Protein AF-A0A9E4B4B7-F1 (afdb_monomer_lite)

Structure (mmCIF, N/CA/C/O backbone):
data_AF-A0A9E4B4B7-F1
#
_entry.id   AF-A0A9E4B4B7-F1
#
loop_
_atom_site.group_PDB
_atom_site.id
_atom_site.type_symbol
_atom_site.label_atom_id
_atom_site.label_alt_id
_atom_site.label_comp_id
_atom_site.label_asym_id
_atom_site.label_entity_id
_atom_site.label_seq_id
_atom_site.pdbx_PDB_ins_code
_atom_site.Cartn_x
_atom_site.Cartn_y
_atom_site.Cartn_z
_atom_site.occupancy
_atom_site.B_iso_or_equiv
_atom_site.auth_seq_id
_atom_site.auth_comp_id
_atom_site.auth_asym_id
_atom_site.auth_atom_id
_atom_site.pdbx_PDB_model_num
ATOM 1 N N . MET A 1 1 ? 2.970 -15.511 -3.722 1.00 68.12 1 MET A N 1
ATOM 2 C CA . MET A 1 1 ? 2.043 -15.218 -4.837 1.00 68.12 1 MET A CA 1
ATOM 3 C C . MET A 1 1 ? 0.905 -14.388 -4.256 1.00 68.12 1 MET A C 1
ATOM 5 O O . MET A 1 1 ? 0.585 -14.619 -3.098 1.00 68.12 1 MET A O 1
ATOM 9 N N . ILE A 1 2 ? 0.364 -13.405 -4.977 1.00 84.12 2 ILE A N 1
ATOM 10 C CA . ILE A 1 2 ? -0.860 -12.699 -4.561 1.00 84.12 2 ILE A CA 1
ATOM 11 C C . ILE A 1 2 ? -2.041 -13.426 -5.198 1.00 84.12 2 ILE A C 1
ATOM 13 O O . ILE A 1 2 ? -1.999 -13.703 -6.396 1.00 84.12 2 ILE A O 1
ATOM 17 N N . GLU A 1 3 ? -3.060 -13.739 -4.404 1.00 93.12 3 GLU A N 1
ATOM 18 C CA . GLU A 1 3 ? -4.244 -14.479 -4.843 1.00 93.12 3 GLU A CA 1
ATOM 19 C C . GLU A 1 3 ? -5.481 -13.581 -4.800 1.00 93.12 3 GLU A C 1
ATOM 21 O O . GLU A 1 3 ? -5.692 -12.823 -3.852 1.00 93.12 3 GLU A O 1
ATOM 26 N N . VAL A 1 4 ? -6.306 -13.650 -5.844 1.00 93.12 4 VAL A N 1
ATOM 27 C CA . VAL A 1 4 ? -7.541 -12.862 -5.929 1.00 93.12 4 VAL A CA 1
ATOM 28 C C . VAL A 1 4 ? -8.558 -13.393 -4.917 1.00 93.12 4 VAL A C 1
ATOM 30 O O . VAL A 1 4 ? -8.769 -14.597 -4.818 1.00 93.12 4 VAL A O 1
ATOM 33 N N . GLY A 1 5 ? -9.201 -12.486 -4.178 1.00 92.81 5 GLY A N 1
ATOM 34 C CA . GLY A 1 5 ? -10.185 -12.821 -3.141 1.00 92.81 5 GLY A CA 1
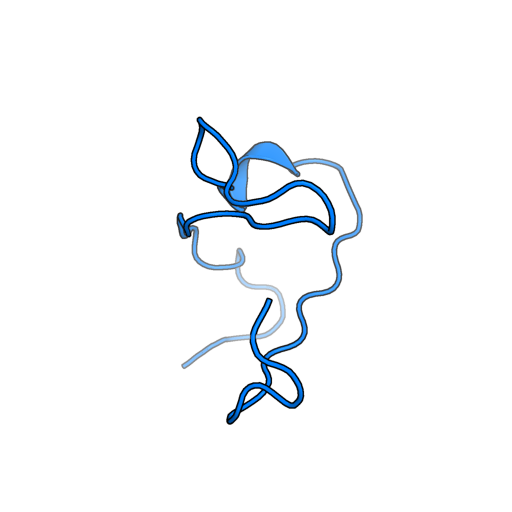ATOM 35 C C . GLY A 1 5 ? -9.577 -13.121 -1.768 1.00 92.81 5 GLY A C 1
ATOM 36 O O . GLY A 1 5 ? -10.304 -13.118 -0.776 1.00 92.81 5 GLY A O 1
ATOM 37 N N . ALA A 1 6 ? -8.258 -13.313 -1.681 1.00 94.12 6 ALA A N 1
ATOM 38 C CA . ALA A 1 6 ? -7.556 -13.350 -0.407 1.00 94.12 6 ALA A CA 1
ATOM 39 C C . ALA A 1 6 ? -7.395 -11.927 0.167 1.00 94.12 6 ALA A C 1
ATOM 41 O O . ALA A 1 6 ? -7.348 -10.953 -0.593 1.00 94.12 6 ALA A O 1
ATOM 42 N N . PRO A 1 7 ? -7.276 -11.778 1.499 1.00 93.00 7 PRO A N 1
ATOM 43 C CA . PRO A 1 7 ? -6.901 -10.505 2.099 1.00 93.00 7 PRO A CA 1
ATOM 44 C C . PRO A 1 7 ? -5.591 -9.982 1.501 1.00 93.00 7 PRO A C 1
ATOM 46 O O . PRO A 1 7 ? -4.609 -10.722 1.399 1.00 93.00 7 PRO A O 1
ATOM 49 N N . ALA A 1 8 ? -5.567 -8.700 1.132 1.00 94.38 8 ALA A N 1
ATOM 50 C CA . ALA A 1 8 ? -4.335 -8.057 0.700 1.00 94.38 8 ALA A CA 1
ATOM 51 C C . ALA A 1 8 ? -3.297 -8.111 1.842 1.00 94.38 8 ALA A C 1
ATOM 53 O O . ALA A 1 8 ? -3.653 -7.804 2.986 1.00 94.38 8 ALA A O 1
ATOM 54 N N . PRO A 1 9 ? -2.035 -8.499 1.569 1.00 94.62 9 PRO A N 1
ATOM 55 C CA . PRO A 1 9 ? -0.994 -8.501 2.587 1.00 94.62 9 PRO A CA 1
ATOM 56 C C . PRO A 1 9 ? -0.770 -7.093 3.124 1.00 94.62 9 PRO A C 1
ATOM 58 O O . PRO A 1 9 ? -0.591 -6.152 2.353 1.00 94.62 9 PRO A O 1
ATOM 61 N N . ASP A 1 10 ? -0.770 -6.961 4.445 1.00 96.25 10 ASP A N 1
ATOM 62 C CA . ASP A 1 10 ? -0.491 -5.687 5.095 1.00 96.25 10 ASP A CA 1
ATOM 63 C C . ASP A 1 10 ? 0.98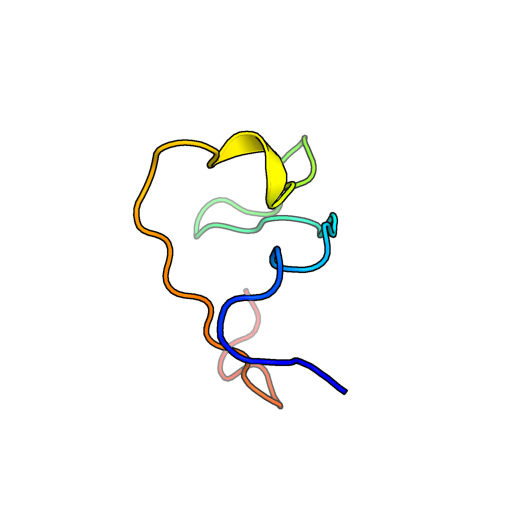5 -5.311 4.913 1.00 96.25 10 ASP A C 1
ATOM 65 O O . ASP A 1 10 ? 1.874 -6.165 4.971 1.00 96.25 10 ASP A O 1
ATOM 69 N N . PHE A 1 11 ? 1.241 -4.027 4.688 1.00 95.88 11 PHE A N 1
ATOM 70 C CA . PHE A 1 11 ? 2.583 -3.469 4.591 1.00 95.88 11 PHE A CA 1
ATOM 71 C C . PHE A 1 11 ? 2.582 -2.019 5.067 1.00 95.88 11 PHE A C 1
ATOM 73 O O . PHE A 1 11 ? 1.541 -1.358 5.064 1.00 95.88 11 PHE A O 1
ATOM 80 N N . SER A 1 12 ? 3.767 -1.545 5.443 1.00 97.75 12 SER A N 1
ATOM 81 C CA . SER A 1 12 ? 4.031 -0.159 5.819 1.00 97.75 12 SER A CA 1
ATOM 82 C C . SER A 1 12 ? 5.159 0.392 4.954 1.00 97.75 12 SER A C 1
ATOM 84 O O . SER A 1 12 ? 6.130 -0.321 4.684 1.00 97.75 12 SER A O 1
ATOM 86 N N . LEU A 1 13 ? 5.011 1.624 4.468 1.00 95.25 13 LEU A N 1
ATOM 87 C CA . LEU A 1 13 ? 6.012 2.309 3.648 1.00 95.25 13 LEU A CA 1
ATOM 88 C C . LEU A 1 13 ? 6.102 3.789 4.043 1.00 95.25 13 LEU A C 1
ATOM 90 O O . LEU A 1 13 ? 5.078 4.390 4.379 1.00 95.25 13 LEU A O 1
ATOM 94 N N . PRO A 1 14 ? 7.279 4.429 3.913 1.00 95.88 14 PRO A N 1
ATOM 95 C CA . PRO A 1 14 ? 7.372 5.880 3.999 1.00 95.88 14 PRO A CA 1
ATOM 96 C C . PRO A 1 14 ? 6.488 6.536 2.934 1.00 95.88 14 PRO A C 1
ATOM 98 O O . PRO A 1 14 ? 6.622 6.257 1.739 1.00 95.88 14 PRO A O 1
ATOM 101 N N . GLY A 1 15 ? 5.589 7.422 3.360 1.00 93.44 15 GLY A N 1
ATOM 1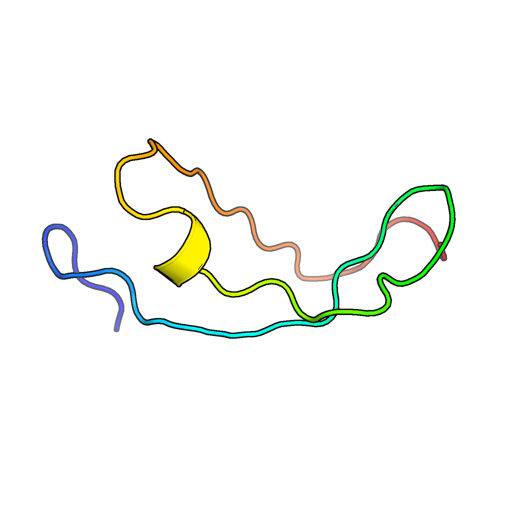02 C CA . GLY A 1 15 ? 4.788 8.232 2.450 1.00 93.44 15 GLY A CA 1
ATOM 103 C C . GLY A 1 15 ? 5.534 9.489 2.008 1.00 93.44 15 GLY A C 1
ATOM 104 O O . GLY A 1 15 ? 6.347 10.043 2.748 1.00 93.44 15 GLY A O 1
ATOM 105 N N . ALA A 1 16 ? 5.233 9.981 0.809 1.00 92.38 16 ALA A N 1
ATOM 106 C CA . ALA A 1 16 ? 5.742 11.261 0.331 1.00 92.38 16 ALA A CA 1
ATOM 107 C C . ALA A 1 16 ? 4.665 12.020 -0.447 1.00 92.38 16 ALA A C 1
ATOM 109 O O . ALA A 1 16 ? 3.870 11.434 -1.182 1.00 92.38 16 ALA A O 1
ATOM 110 N N . THR A 1 17 ? 4.665 13.341 -0.301 1.00 89.81 17 THR A N 1
ATOM 111 C CA . THR A 1 17 ? 3.822 14.265 -1.068 1.00 89.81 17 THR A CA 1
ATOM 112 C C . THR A 1 17 ? 4.699 15.323 -1.731 1.00 89.81 17 THR A C 1
ATOM 114 O O . THR A 1 17 ? 5.909 15.378 -1.517 1.00 89.81 17 THR A O 1
ATOM 117 N N . ARG A 1 18 ? 4.087 16.251 -2.477 1.00 88.94 18 ARG A N 1
ATOM 118 C CA . ARG A 1 18 ? 4.780 17.446 -2.993 1.00 88.94 18 ARG A CA 1
ATOM 119 C C . ARG A 1 18 ? 5.400 18.343 -1.907 1.00 88.94 18 ARG A C 1
ATOM 121 O O . ARG A 1 18 ? 6.102 19.287 -2.246 1.00 88.94 18 ARG A O 1
ATOM 128 N N . HIS A 1 19 ? 5.087 18.103 -0.633 1.00 91.44 19 HIS A N 1
ATOM 129 C CA . HIS A 1 19 ? 5.595 18.860 0.511 1.00 91.44 19 HIS A CA 1
ATOM 130 C C . HIS A 1 19 ? 6.726 18.137 1.258 1.00 91.44 19 HIS A C 1
ATOM 132 O O . HIS A 1 19 ? 7.213 18.659 2.256 1.00 91.44 19 HIS A O 1
ATOM 138 N N . GLY A 1 20 ? 7.154 16.966 0.777 1.00 90.81 20 GLY A N 1
ATOM 139 C CA . GLY A 1 20 ? 8.202 16.156 1.391 1.00 90.81 20 GLY A CA 1
ATOM 140 C C . GLY A 1 20 ? 7.694 14.817 1.925 1.00 90.81 20 GLY A C 1
ATOM 141 O O . GLY A 1 20 ? 6.579 14.380 1.620 1.00 90.81 20 GLY A O 1
ATOM 142 N N . VAL A 1 21 ? 8.554 14.158 2.701 1.00 93.69 21 VAL A N 1
ATOM 143 C CA . VAL A 1 21 ? 8.284 12.869 3.356 1.00 93.69 21 VAL A CA 1
ATOM 144 C C . VAL A 1 21 ? 7.318 13.078 4.526 1.00 93.69 21 VAL A C 1
ATOM 146 O O . VAL A 1 21 ? 7.422 14.070 5.246 1.00 93.69 21 VAL A O 1
ATOM 149 N N . LEU A 1 22 ? 6.365 12.162 4.698 1.00 94.44 22 LEU A N 1
ATOM 150 C CA . LEU A 1 22 ? 5.432 12.182 5.824 1.00 94.44 22 LEU A CA 1
ATOM 151 C C . LEU A 1 22 ? 6.147 11.814 7.132 1.00 94.44 22 LEU A C 1
ATOM 153 O O . LEU A 1 22 ? 7.095 11.034 7.132 1.00 94.44 22 LEU A O 1
ATOM 157 N N . GLY A 1 23 ? 5.687 12.377 8.252 1.00 95.50 23 GLY A N 1
ATOM 158 C CA . GLY A 1 23 ? 6.225 12.046 9.578 1.00 95.50 23 GLY A CA 1
ATOM 159 C C . GLY A 1 23 ? 5.822 10.653 10.071 1.00 95.50 23 GLY A C 1
ATOM 160 O O . GLY A 1 23 ? 6.499 10.088 10.924 1.00 95.50 23 GLY A O 1
ATOM 161 N N . GLU A 1 24 ? 4.747 10.105 9.512 1.00 95.50 24 GLU A N 1
ATOM 162 C CA . GLU A 1 24 ? 4.229 8.774 9.810 1.00 95.50 24 GLU A CA 1
ATOM 163 C C . GLU A 1 24 ? 4.300 7.900 8.556 1.00 95.50 24 GLU A C 1
ATOM 165 O O . GLU A 1 24 ? 4.235 8.389 7.420 1.00 95.50 24 GLU A O 1
ATOM 170 N N . GLU A 1 25 ? 4.459 6.596 8.762 1.00 96.94 25 GLU A N 1
ATOM 171 C CA . GLU A 1 25 ? 4.381 5.632 7.671 1.00 96.94 25 GLU A CA 1
ATOM 172 C C . GLU A 1 25 ? 2.934 5.461 7.198 1.00 96.94 25 GLU A C 1
ATOM 174 O O . GLU A 1 25 ? 1.985 5.648 7.954 1.00 96.94 25 GLU A O 1
ATOM 179 N N . VAL A 1 26 ? 2.767 5.068 5.937 1.00 96.31 26 VAL A N 1
ATOM 180 C CA . VAL A 1 26 ? 1.464 4.704 5.382 1.00 96.31 26 VAL A CA 1
ATOM 181 C C . VAL A 1 26 ? 1.300 3.198 5.504 1.00 96.31 26 VAL A C 1
ATOM 183 O O . VAL A 1 26 ? 2.076 2.448 4.902 1.00 96.31 26 VAL A O 1
ATOM 186 N N . ARG A 1 27 ? 0.272 2.755 6.234 1.00 97.50 27 ARG A N 1
ATOM 187 C CA . ARG A 1 27 ? -0.042 1.338 6.407 1.00 97.50 27 ARG A CA 1
ATOM 188 C C . ARG A 1 27 ? -1.295 0.953 5.628 1.00 97.50 27 ARG A C 1
ATOM 190 O O . ARG A 1 27 ? -2.324 1.614 5.715 1.00 97.50 27 ARG A O 1
ATOM 197 N N . LEU A 1 28 ? -1.237 -0.150 4.876 1.00 96.94 28 LEU A N 1
ATOM 198 C CA . LEU A 1 28 ? -2.378 -0.581 4.056 1.00 96.94 28 LEU A CA 1
ATOM 199 C C . LEU A 1 28 ? -3.638 -0.833 4.900 1.00 96.94 28 LEU A C 1
ATOM 201 O O . LEU A 1 28 ? -4.747 -0.511 4.476 1.00 96.94 28 LEU A O 1
ATOM 205 N N . SER A 1 29 ? -3.477 -1.407 6.092 1.00 96.88 29 SER A N 1
ATOM 206 C CA . SER A 1 29 ? -4.596 -1.693 6.994 1.00 96.88 29 SER A CA 1
ATOM 207 C C . SER A 1 29 ? -5.317 -0.463 7.552 1.00 96.88 29 SER A C 1
ATOM 209 O O . SER A 1 29 ? -6.445 -0.632 8.020 1.00 96.88 29 SER A O 1
ATOM 211 N N . ASP A 1 30 ? -4.752 0.741 7.438 1.00 97.25 30 ASP A N 1
ATOM 212 C CA . ASP A 1 30 ? -5.433 1.977 7.843 1.00 97.25 30 ASP A CA 1
ATOM 213 C C . ASP A 1 30 ? -6.611 2.310 6.911 1.00 97.25 30 ASP A C 1
ATOM 215 O O . ASP A 1 30 ? -7.577 2.935 7.334 1.00 97.25 30 ASP A O 1
ATOM 219 N N . TYR A 1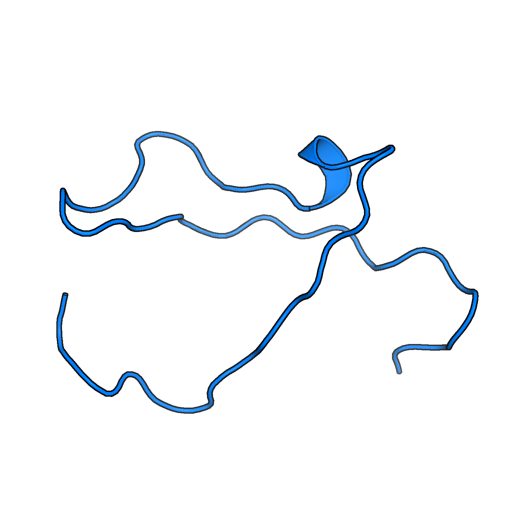 31 ? -6.597 1.802 5.672 1.00 96.38 31 TYR A N 1
ATOM 220 C CA . TYR A 1 31 ? -7.654 2.003 4.670 1.00 96.38 31 TYR A CA 1
ATOM 221 C C . TYR A 1 31 ? -8.757 0.928 4.698 1.00 96.38 31 TYR A C 1
ATOM 223 O O . TYR A 1 31 ? -9.475 0.712 3.715 1.00 96.38 31 TYR A O 1
ATOM 231 N N . ARG A 1 32 ? -8.897 0.174 5.793 1.00 95.88 32 ARG A N 1
ATOM 232 C CA . ARG A 1 32 ? -9.953 -0.846 5.898 1.00 95.88 32 ARG A CA 1
ATOM 233 C C . ARG A 1 32 ? -11.341 -0.213 5.780 1.00 95.88 32 ARG A C 1
ATOM 235 O O . ARG A 1 32 ? -11.684 0.700 6.517 1.00 95.88 32 ARG A O 1
ATOM 242 N N . GLY A 1 33 ? -12.167 -0.783 4.904 1.00 96.00 33 GLY A N 1
ATOM 243 C CA . GLY A 1 33 ? -13.510 -0.272 4.606 1.00 96.00 33 GLY A CA 1
ATOM 244 C C . GLY A 1 33 ? -13.559 0.633 3.374 1.00 96.00 33 GLY A C 1
ATOM 245 O O . GLY A 1 33 ? -14.649 0.915 2.883 1.00 96.00 33 GLY A O 1
ATOM 246 N N . GLU A 1 34 ? -12.405 1.018 2.826 1.00 97.31 34 GLU A N 1
ATOM 247 C CA . GLU A 1 34 ? -12.305 1.787 1.589 1.00 97.31 34 GLU A CA 1
ATOM 248 C C . GLU A 1 34 ? -12.005 0.895 0.377 1.00 97.31 34 GLU A C 1
ATOM 250 O O . GLU A 1 34 ? -11.425 -0.189 0.482 1.00 97.31 34 GLU A O 1
ATOM 255 N N . THR A 1 35 ? -12.383 1.374 -0.811 1.00 96.62 35 THR A N 1
ATOM 256 C CA . THR A 1 35 ? -11.906 0.793 -2.072 1.00 96.62 35 THR A CA 1
ATOM 257 C C . THR A 1 35 ? -10.572 1.435 -2.433 1.00 96.62 35 THR A C 1
ATOM 259 O O . THR A 1 35 ? -10.526 2.611 -2.786 1.00 96.62 35 THR A O 1
ATOM 262 N N . VAL A 1 36 ? -9.493 0.655 -2.374 1.00 95.94 36 VAL A N 1
ATOM 263 C CA . VAL A 1 36 ? -8.122 1.133 -2.600 1.00 95.94 36 VAL A CA 1
ATOM 264 C C . VAL A 1 36 ? -7.540 0.522 -3.869 1.00 95.94 36 VAL A C 1
ATOM 266 O O . VAL A 1 36 ? -7.668 -0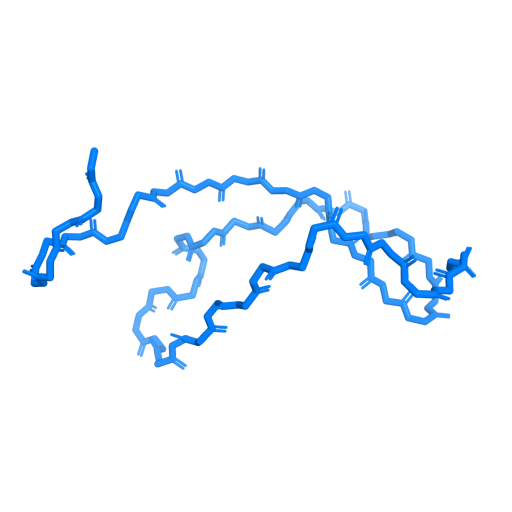.678 -4.112 1.00 95.94 36 VAL A O 1
ATOM 269 N N . VAL A 1 37 ? -6.850 1.342 -4.663 1.00 96.12 37 VAL A N 1
ATOM 270 C CA . VAL A 1 37 ? -6.087 0.905 -5.839 1.00 96.12 37 VAL A CA 1
ATOM 271 C C . VAL A 1 37 ? -4.600 1.129 -5.581 1.00 96.12 37 VAL A C 1
ATOM 273 O O . VAL A 1 37 ? -4.176 2.251 -5.318 1.00 96.12 37 VAL A O 1
ATOM 276 N N . LEU A 1 38 ? -3.801 0.065 -5.688 1.00 94.38 38 LEU A N 1
ATOM 277 C CA . LEU A 1 38 ? -2.343 0.119 -5.568 1.00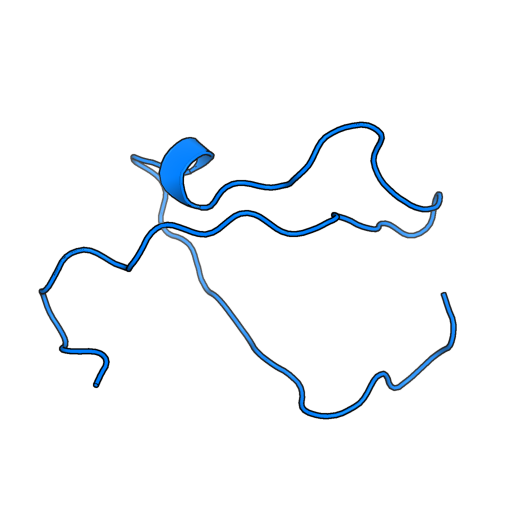 94.38 38 LEU A CA 1
ATOM 278 C C . LEU A 1 38 ? -1.694 0.018 -6.950 1.00 94.38 38 LEU A C 1
ATOM 280 O O . LEU A 1 38 ? -2.015 -0.876 -7.732 1.00 94.38 38 LEU A O 1
ATOM 284 N N . ALA A 1 39 ? -0.743 0.906 -7.230 1.00 94.00 39 ALA A N 1
ATOM 285 C CA . ALA A 1 39 ? 0.034 0.898 -8.463 1.00 94.00 39 ALA A CA 1
ATOM 286 C C . ALA A 1 39 ? 1.531 0.969 -8.144 1.00 94.00 39 ALA A C 1
ATOM 288 O O . ALA A 1 39 ? 1.994 1.910 -7.501 1.00 94.00 39 ALA A O 1
ATOM 289 N N . PHE A 1 40 ? 2.291 -0.020 -8.618 1.00 91.50 40 PHE A N 1
ATOM 290 C CA . PHE A 1 40 ? 3.740 -0.090 -8.440 1.00 91.50 40 PHE A CA 1
ATOM 291 C C . PHE A 1 40 ? 4.459 0.321 -9.724 1.00 91.50 40 PHE A C 1
ATOM 293 O O . PHE A 1 40 ? 4.105 -0.110 -10.822 1.00 91.50 40 PHE A O 1
ATOM 300 N N . PHE A 1 41 ? 5.515 1.118 -9.579 1.00 89.81 41 PHE A N 1
ATOM 301 C CA . PHE A 1 41 ? 6.353 1.569 -10.686 1.00 89.81 41 PHE A CA 1
ATOM 302 C C . PHE A 1 41 ? 7.805 1.161 -10.414 1.00 89.81 41 PHE A C 1
ATOM 304 O O . PHE A 1 41 ? 8.337 1.434 -9.344 1.00 89.81 41 PHE A O 1
ATOM 311 N N . PHE A 1 42 ? 8.469 0.529 -11.385 1.00 91.56 42 PHE A N 1
ATOM 312 C CA . PHE A 1 42 ? 9.833 -0.003 -11.218 1.00 91.56 42 PHE A CA 1
ATOM 313 C C . PHE A 1 42 ? 10.924 1.078 -11.104 1.00 91.56 42 PHE A C 1
ATOM 315 O O . PHE A 1 42 ? 12.057 0.786 -10.722 1.00 91.56 42 PHE A O 1
ATOM 322 N N . ARG A 1 43 ? 10.620 2.322 -11.494 1.00 87.19 43 ARG A N 1
ATOM 323 C CA . ARG A 1 43 ? 11.558 3.447 -11.459 1.00 87.19 43 ARG A CA 1
ATOM 324 C C . ARG A 1 43 ? 10.821 4.759 -11.222 1.00 87.19 43 ARG A C 1
ATOM 326 O O . ARG A 1 43 ? 9.795 5.028 -11.846 1.00 87.19 43 ARG A O 1
ATOM 333 N N . VAL A 1 44 ? 11.408 5.598 -10.374 1.00 84.44 44 VAL A N 1
ATOM 334 C CA . VAL A 1 44 ? 10.956 6.970 -10.148 1.00 84.44 44 VAL A CA 1
ATOM 335 C C . VAL A 1 44 ? 11.206 7.831 -11.396 1.00 84.44 44 VAL A C 1
ATOM 337 O O . VAL A 1 44 ? 12.294 7.797 -11.973 1.00 84.44 44 VAL A O 1
ATOM 340 N N . ARG A 1 45 ? 10.197 8.587 -11.843 1.00 79.00 45 ARG A N 1
ATOM 341 C CA . ARG A 1 45 ? 10.309 9.451 -13.038 1.00 79.00 45 ARG A CA 1
ATOM 342 C C . ARG A 1 45 ? 10.894 10.831 -12.730 1.00 79.00 45 ARG A C 1
ATOM 344 O O . ARG A 1 45 ? 11.483 11.446 -13.610 1.00 79.00 45 ARG A O 1
ATOM 351 N N . THR A 1 46 ? 10.765 11.293 -11.492 1.00 74.62 46 THR A N 1
ATOM 352 C CA . THR A 1 46 ? 11.233 12.601 -11.019 1.00 74.62 46 THR A CA 1
ATOM 353 C C . THR A 1 46 ? 11.808 12.445 -9.620 1.00 74.62 46 THR A C 1
ATOM 355 O O . THR A 1 46 ? 11.209 11.765 -8.792 1.00 74.62 46 THR A O 1
ATOM 358 N N . ARG A 1 47 ? 12.955 13.065 -9.329 1.00 64.44 47 ARG A N 1
ATOM 359 C CA . ARG A 1 47 ? 13.401 13.181 -7.934 1.00 64.44 47 ARG A CA 1
ATOM 360 C C . ARG A 1 47 ? 12.436 14.145 -7.240 1.00 64.44 47 ARG A C 1
ATOM 362 O O . ARG A 1 47 ? 12.258 15.253 -7.742 1.00 64.44 47 ARG A O 1
ATOM 369 N N . GLY A 1 48 ? 11.738 13.645 -6.220 1.00 60.19 48 GLY A N 1
ATOM 370 C CA . GLY A 1 48 ? 10.927 14.468 -5.322 1.00 60.19 48 GLY A CA 1
ATOM 371 C C . GLY A 1 48 ? 11.793 15.438 -4.540 1.00 60.19 48 GLY A C 1
ATOM 372 O O . GLY A 1 48 ? 12.996 15.128 -4.369 1.00 60.19 48 GLY A O 1
#

Radius of gyration: 13.08 Å; chains: 1; bounding box: 27×34×23 Å

Secondary structure (DSSP, 8-state):
---TTSPPPP-EEEEEETTEEEEEEEEGGGGTTS-------SS-SS--

pLDDT: mean 91.28, std 8.41, range [60.19, 97.75]

Sequence (48 aa):
MIEVGAPAPDFSLPGATRHGVLGEEVRLSDYRGETVVLAFFFRVRTRG

Foldseek 3Di:
DDDPPDDDDKDWDFDADPVGTDPGIDIPVVQPPHDDDDDDDPDDPDDD